Protein AF-A0A2H9LEF5-F1 (afdb_monomer_lite)

Radius of gyration: 27.02 Å; chains: 1; bounding box: 66×29×84 Å

Structure (mmCIF, N/CA/C/O backbone):
data_AF-A0A2H9LEF5-F1
#
_entry.id   AF-A0A2H9LEF5-F1
#
loop_
_atom_site.group_PDB
_atom_site.id
_atom_site.type_symbol
_atom_site.label_atom_id
_atom_site.label_alt_id
_atom_site.label_comp_id
_atom_site.label_asym_id
_atom_site.label_entity_id
_atom_site.label_seq_id
_atom_site.pdbx_PDB_ins_code
_atom_site.Cartn_x
_atom_site.Cartn_y
_atom_site.Cartn_z
_atom_site.occupancy
_atom_site.B_iso_or_equiv
_atom_site.auth_seq_id
_atom_site.auth_comp_id
_atom_site.auth_asym_id
_atom_site.auth_atom_id
_atom_site.pdbx_PDB_model_num
ATOM 1 N N . MET A 1 1 ? -15.039 -15.245 31.697 1.00 64.00 1 MET A N 1
ATOM 2 C CA . MET A 1 1 ? -14.788 -16.019 30.462 1.00 64.00 1 MET A CA 1
ATOM 3 C C . MET A 1 1 ? -15.359 -15.316 29.228 1.00 64.00 1 MET A C 1
ATOM 5 O O . MET A 1 1 ? -14.611 -15.098 28.289 1.00 64.00 1 MET A O 1
ATOM 9 N N . GLU A 1 2 ? -16.609 -14.838 29.254 1.00 61.00 2 GLU A N 1
ATOM 10 C CA . GLU A 1 2 ? -17.241 -14.112 28.127 1.00 61.00 2 GLU A CA 1
ATOM 11 C C . GLU A 1 2 ? -16.427 -12.931 27.574 1.00 61.00 2 GLU A C 1
ATOM 13 O O . GLU A 1 2 ? -16.263 -12.800 26.365 1.00 61.00 2 GLU A O 1
ATOM 18 N N . ARG A 1 3 ? -15.844 -12.093 28.444 1.00 57.41 3 ARG A N 1
ATOM 19 C CA . ARG A 1 3 ? -15.023 -10.955 27.991 1.00 57.41 3 ARG A CA 1
ATOM 20 C C . ARG A 1 3 ? -13.818 -11.399 27.162 1.00 57.41 3 ARG A C 1
ATOM 22 O O . ARG A 1 3 ? -13.518 -10.758 26.167 1.00 57.41 3 ARG A O 1
ATOM 29 N N . PHE A 1 4 ? -13.169 -12.499 27.546 1.00 57.38 4 PHE A N 1
ATOM 30 C CA . PHE A 1 4 ? -11.995 -13.038 26.855 1.00 57.38 4 PHE A CA 1
ATOM 31 C C . PHE A 1 4 ? -12.339 -13.549 25.449 1.00 57.38 4 PHE A C 1
ATOM 33 O O . PHE A 1 4 ? -11.651 -13.208 24.491 1.00 57.38 4 PHE A O 1
ATOM 40 N N . MET A 1 5 ? -13.456 -14.269 25.308 1.00 58.56 5 MET A N 1
ATOM 41 C CA . MET A 1 5 ? -13.939 -14.734 24.001 1.00 58.56 5 MET A CA 1
ATOM 42 C C . MET A 1 5 ? -14.270 -13.568 23.061 1.00 58.56 5 MET A C 1
ATOM 44 O O . MET A 1 5 ? -13.946 -13.627 21.878 1.00 58.56 5 MET A O 1
ATOM 48 N N . ASN A 1 6 ? -14.817 -12.468 23.591 1.00 59.16 6 ASN A N 1
ATOM 49 C CA . ASN A 1 6 ? -15.084 -11.265 22.800 1.00 59.16 6 ASN A CA 1
ATOM 50 C C . ASN A 1 6 ? -13.800 -10.612 22.259 1.00 59.16 6 ASN A C 1
ATOM 52 O O . ASN A 1 6 ? -13.795 -10.142 21.122 1.00 59.16 6 ASN A O 1
ATOM 56 N N . TYR A 1 7 ? -12.706 -10.607 23.031 1.00 58.81 7 TYR A N 1
ATOM 57 C CA . TYR A 1 7 ? -11.410 -10.113 22.546 1.00 58.81 7 TYR A CA 1
ATOM 58 C C . TYR A 1 7 ? -10.834 -11.001 21.439 1.00 58.81 7 TYR A C 1
ATOM 60 O O . TYR A 1 7 ? -10.351 -10.480 20.438 1.00 58.81 7 TYR A O 1
ATOM 68 N N . ILE A 1 8 ? -10.909 -12.327 21.582 1.00 64.19 8 ILE A N 1
ATOM 69 C CA . ILE A 1 8 ? -10.429 -13.251 20.542 1.00 64.19 8 ILE A CA 1
ATOM 70 C C . ILE A 1 8 ? -11.211 -13.046 19.243 1.00 64.19 8 ILE A C 1
ATOM 72 O O . ILE A 1 8 ? -10.610 -12.908 18.179 1.00 64.19 8 ILE A O 1
ATOM 76 N N . PHE A 1 9 ? -12.541 -12.956 19.327 1.00 62.81 9 PHE A N 1
ATOM 77 C CA . PHE A 1 9 ? -13.386 -12.711 18.158 1.00 62.81 9 PHE A CA 1
ATOM 78 C C . PHE A 1 9 ? -13.063 -11.386 17.467 1.00 62.81 9 PHE A C 1
ATOM 80 O O . PHE A 1 9 ? -12.999 -11.342 16.242 1.00 62.81 9 PHE A O 1
ATOM 87 N N . MET A 1 10 ? -12.805 -10.316 18.223 1.00 61.53 10 MET A N 1
ATOM 88 C CA . MET A 1 10 ? -12.364 -9.045 17.642 1.00 61.53 10 MET A CA 1
ATOM 89 C C . MET A 1 10 ? -11.057 -9.170 16.877 1.00 61.53 10 MET A C 1
ATOM 91 O O . MET A 1 10 ? -10.965 -8.674 15.759 1.00 61.53 10 MET A O 1
ATOM 95 N N . VAL A 1 11 ? -10.043 -9.779 17.495 1.00 57.88 11 VAL A N 1
ATOM 96 C CA . VAL A 1 11 ? -8.715 -9.905 16.888 1.00 57.88 11 VAL A CA 1
ATOM 97 C C . VAL A 1 11 ? -8.811 -10.730 15.608 1.00 57.88 11 VAL A C 1
ATOM 99 O O . VAL A 1 11 ? -8.233 -10.342 14.597 1.00 57.88 11 VAL A O 1
ATOM 102 N N . LEU A 1 12 ? -9.613 -11.800 15.615 1.00 63.50 12 LEU A N 1
ATOM 103 C CA . LEU A 1 12 ? -9.900 -12.591 14.421 1.00 63.50 12 LEU A CA 1
ATOM 104 C C . LEU A 1 12 ? -10.590 -11.759 13.338 1.00 63.50 12 LEU A C 1
ATOM 106 O O . LEU A 1 12 ? -10.090 -11.707 12.219 1.00 63.50 12 LEU A O 1
ATOM 110 N N . ILE A 1 13 ? -11.691 -11.072 13.656 1.00 65.69 13 ILE A N 1
ATOM 111 C CA . ILE A 1 13 ? -12.427 -10.245 12.686 1.00 65.69 13 ILE A CA 1
ATOM 112 C C . ILE A 1 13 ? -11.517 -9.173 12.090 1.00 65.69 13 ILE A C 1
ATOM 114 O O . ILE A 1 13 ? -11.526 -8.964 10.880 1.00 65.69 13 ILE A O 1
ATOM 118 N N . ALA A 1 14 ? -10.711 -8.510 12.914 1.00 63.88 14 ALA A N 1
ATOM 119 C CA . ALA A 1 14 ? -9.852 -7.441 12.441 1.00 63.88 14 ALA A CA 1
ATOM 120 C C . ALA A 1 14 ? -8.659 -7.967 11.623 1.00 63.88 14 ALA A C 1
ATOM 122 O O . ALA A 1 14 ? -8.283 -7.354 10.621 1.00 63.88 14 ALA A O 1
ATOM 123 N N . GLY A 1 15 ? -8.117 -9.134 11.980 1.00 61.44 15 GLY A N 1
ATOM 124 C CA . GLY A 1 15 ? -7.127 -9.845 11.171 1.00 61.44 15 GLY A CA 1
ATOM 125 C C . GLY A 1 15 ? -7.687 -10.254 9.805 1.00 61.44 15 GLY A C 1
ATOM 126 O O . GLY A 1 15 ? -7.078 -9.954 8.779 1.00 61.44 15 GLY A O 1
ATOM 127 N N . PHE A 1 16 ? -8.883 -10.851 9.773 1.00 64.75 16 PHE A N 1
ATOM 128 C CA . PHE A 1 16 ? -9.569 -11.211 8.527 1.00 64.75 16 PHE A CA 1
ATOM 129 C C . PHE A 1 16 ? -9.888 -9.987 7.672 1.00 64.75 16 PHE A C 1
ATOM 131 O O . PHE A 1 16 ? -9.628 -9.998 6.472 1.00 64.75 16 PHE A O 1
ATOM 138 N N . PHE A 1 17 ? -10.399 -8.917 8.280 1.00 71.81 17 PHE A N 1
ATOM 139 C CA . PHE A 1 17 ? -10.684 -7.668 7.581 1.00 71.81 17 PHE A CA 1
ATOM 140 C C . PHE A 1 17 ? -9.425 -7.102 6.919 1.00 71.81 17 PHE A C 1
ATOM 142 O O . PHE A 1 17 ? -9.445 -6.765 5.738 1.00 71.81 17 PHE A O 1
ATOM 149 N N . THR A 1 18 ? -8.309 -7.086 7.652 1.00 67.50 18 THR A N 1
ATOM 150 C CA . THR A 1 18 ? -7.012 -6.659 7.120 1.00 67.50 18 THR A CA 1
ATOM 151 C C . THR A 1 18 ? -6.615 -7.503 5.911 1.00 67.50 18 THR A C 1
ATOM 153 O O . THR A 1 18 ? -6.343 -6.958 4.844 1.00 67.50 18 THR A O 1
ATOM 156 N N . ALA A 1 19 ? -6.645 -8.833 6.038 1.00 66.81 19 ALA A N 1
ATOM 157 C CA . ALA A 1 19 ? -6.291 -9.738 4.948 1.00 66.81 19 ALA A CA 1
ATOM 158 C C . ALA A 1 19 ? -7.168 -9.520 3.701 1.00 66.81 19 ALA A C 1
ATOM 160 O O . ALA A 1 19 ? -6.646 -9.468 2.589 1.00 66.81 19 ALA A O 1
ATOM 161 N N . ILE A 1 20 ? -8.478 -9.320 3.882 1.00 67.94 20 ILE A N 1
ATOM 162 C CA . ILE A 1 20 ? -9.428 -9.061 2.791 1.00 67.94 20 ILE A CA 1
ATOM 163 C C . ILE A 1 20 ? -9.127 -7.730 2.096 1.00 67.94 20 ILE A C 1
ATOM 165 O O . ILE A 1 20 ? -9.111 -7.681 0.869 1.00 67.94 20 ILE A O 1
ATOM 169 N N . VAL A 1 21 ? -8.863 -6.658 2.846 1.00 70.69 21 VAL A N 1
ATOM 170 C CA . VAL A 1 21 ? -8.568 -5.334 2.273 1.00 70.69 21 VAL A CA 1
ATOM 171 C C . VAL A 1 21 ? -7.259 -5.351 1.482 1.00 70.69 21 VAL A C 1
ATOM 173 O O . VAL A 1 21 ? -7.207 -4.821 0.373 1.00 70.69 21 VAL A O 1
ATOM 176 N N . PHE A 1 22 ? -6.219 -6.009 2.000 1.00 70.31 22 PHE A N 1
ATOM 177 C CA . PHE A 1 22 ? -4.960 -6.180 1.270 1.00 70.31 22 PHE A CA 1
ATOM 178 C C . PHE A 1 22 ? -5.131 -7.045 0.019 1.00 70.31 22 PHE A C 1
ATOM 180 O O . PHE A 1 22 ? -4.610 -6.694 -1.040 1.00 70.31 22 PHE A O 1
ATOM 187 N N . TYR A 1 23 ? -5.889 -8.141 0.113 1.00 67.81 23 TYR A N 1
ATOM 188 C CA . TYR A 1 23 ? -6.199 -8.987 -1.037 1.00 67.81 23 TYR A CA 1
ATOM 189 C C . TYR A 1 23 ? -6.971 -8.209 -2.110 1.00 67.81 23 TYR A C 1
ATOM 191 O O . TYR A 1 23 ? -6.591 -8.230 -3.278 1.00 67.81 23 TYR A O 1
ATOM 199 N N . ALA A 1 24 ? -7.988 -7.439 -1.717 1.00 65.38 24 ALA A N 1
ATOM 200 C CA . ALA A 1 24 ? -8.737 -6.576 -2.622 1.00 65.38 24 ALA A CA 1
ATOM 201 C C . ALA A 1 24 ? -7.825 -5.541 -3.298 1.00 65.38 24 ALA A C 1
ATOM 203 O O . ALA A 1 24 ? -7.859 -5.401 -4.517 1.00 65.38 24 ALA A O 1
ATOM 204 N N . ALA A 1 25 ? -6.952 -4.865 -2.545 1.00 69.50 25 ALA A N 1
ATOM 205 C CA . ALA A 1 25 ? -5.995 -3.917 -3.112 1.00 69.50 25 ALA A CA 1
ATOM 206 C C . ALA A 1 25 ? -5.020 -4.578 -4.104 1.00 69.50 25 ALA A C 1
ATOM 208 O O . ALA A 1 25 ? -4.610 -3.947 -5.074 1.00 69.50 25 ALA A O 1
ATOM 209 N N . HIS A 1 26 ? -4.653 -5.844 -3.898 1.00 71.00 26 HIS A N 1
ATOM 210 C CA . HIS A 1 26 ? -3.837 -6.583 -4.858 1.00 71.00 26 HIS A CA 1
ATOM 211 C C . HIS A 1 26 ? -4.615 -6.932 -6.136 1.00 71.00 26 HIS A C 1
ATOM 213 O O . HIS A 1 26 ? -4.092 -6.743 -7.229 1.00 71.00 26 HIS A O 1
ATOM 219 N N . VAL A 1 27 ? -5.870 -7.375 -6.009 1.00 71.94 27 VAL A N 1
ATOM 220 C CA . VAL A 1 27 ? -6.735 -7.735 -7.147 1.00 71.94 27 VAL A CA 1
ATOM 221 C C . VAL A 1 27 ? -7.112 -6.517 -7.993 1.00 71.94 27 VAL A C 1
ATOM 223 O O . VAL A 1 27 ? -7.082 -6.594 -9.217 1.00 71.94 27 VAL A O 1
ATOM 226 N N . PHE A 1 28 ? -7.448 -5.386 -7.367 1.00 71.25 28 PHE A N 1
ATOM 227 C CA . PHE A 1 28 ? -7.834 -4.167 -8.090 1.00 71.25 28 PHE A CA 1
ATOM 228 C C . PHE A 1 28 ? -6.649 -3.421 -8.707 1.00 71.25 28 PHE A C 1
ATOM 230 O O . PHE A 1 28 ? -6.837 -2.634 -9.632 1.00 71.25 28 PHE A O 1
ATOM 237 N N . PHE A 1 29 ? -5.438 -3.661 -8.208 1.00 73.50 29 PHE A N 1
ATOM 238 C CA . PHE A 1 29 ? -4.224 -3.020 -8.695 1.00 73.50 29 PHE A CA 1
ATOM 239 C C . PHE A 1 29 ? -3.123 -4.075 -8.884 1.00 73.50 29 PHE A C 1
ATOM 241 O O . PHE A 1 29 ? -2.172 -4.123 -8.090 1.00 73.50 29 PHE A O 1
ATOM 248 N N . PRO A 1 30 ? -3.240 -4.952 -9.895 1.00 74.00 30 PRO A N 1
ATOM 249 C CA . PRO A 1 30 ? -2.188 -5.912 -10.193 1.00 74.00 30 PRO A CA 1
ATOM 250 C C . PRO A 1 30 ? -0.891 -5.164 -10.524 1.00 74.00 30 PRO A C 1
ATOM 252 O O . PRO A 1 30 ? -0.914 -4.105 -11.148 1.00 74.00 30 PRO A O 1
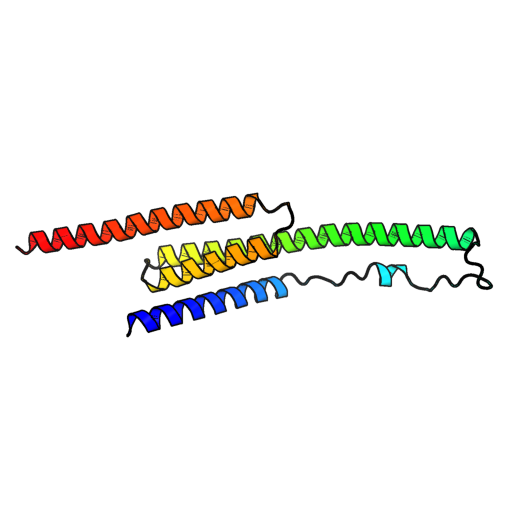ATOM 255 N N . VAL A 1 31 ? 0.239 -5.691 -10.051 1.00 73.50 31 VAL A N 1
ATOM 256 C CA . VAL A 1 31 ? 1.552 -5.205 -10.488 1.00 73.50 31 VAL A CA 1
ATOM 257 C C . VAL A 1 31 ? 1.885 -5.994 -11.743 1.00 73.50 31 VAL A C 1
ATOM 259 O O . VAL A 1 31 ? 2.070 -7.207 -11.661 1.00 73.50 31 VAL A O 1
ATOM 262 N N . ASP A 1 32 ? 1.902 -5.328 -12.893 1.00 76.75 32 ASP A N 1
ATOM 263 C CA . ASP A 1 32 ? 2.349 -5.961 -14.133 1.00 76.75 32 ASP A CA 1
ATOM 264 C C . ASP A 1 32 ? 3.816 -6.371 -13.987 1.00 76.75 32 ASP A C 1
ATOM 266 O O . ASP A 1 32 ? 4.603 -5.646 -13.393 1.00 76.75 32 ASP A O 1
ATOM 270 N N . ASN A 1 33 ? 4.217 -7.526 -14.515 1.00 80.12 33 ASN A N 1
ATOM 271 C CA . ASN A 1 33 ? 5.630 -7.897 -14.489 1.00 80.12 33 ASN A CA 1
ATOM 272 C C . ASN A 1 33 ? 6.437 -6.937 -15.372 1.00 80.12 33 ASN A C 1
ATOM 274 O O . ASN A 1 33 ? 6.030 -6.633 -16.495 1.00 80.12 33 ASN A O 1
ATOM 278 N N . ASN A 1 34 ? 7.609 -6.503 -14.894 1.00 82.31 34 ASN A N 1
ATOM 279 C CA . ASN A 1 34 ? 8.524 -5.708 -15.705 1.00 82.31 34 ASN A CA 1
ATOM 280 C C . ASN A 1 34 ? 9.072 -6.559 -16.864 1.00 82.31 34 ASN A C 1
ATOM 282 O O . ASN A 1 34 ? 10.047 -7.291 -16.709 1.00 82.31 34 ASN A O 1
ATOM 286 N N . ASN A 1 35 ? 8.440 -6.444 -18.028 1.00 86.50 35 ASN A N 1
ATOM 287 C CA . ASN A 1 35 ? 8.827 -7.119 -19.264 1.00 86.50 35 ASN A CA 1
ATOM 288 C C . ASN A 1 35 ? 9.649 -6.214 -20.197 1.00 86.50 35 ASN A C 1
ATOM 290 O O . ASN A 1 35 ? 9.782 -6.510 -21.386 1.00 86.50 35 ASN A O 1
ATOM 294 N N . CYS A 1 36 ? 10.212 -5.110 -19.687 1.00 87.19 36 CYS A N 1
ATOM 295 C CA . CYS A 1 36 ? 11.016 -4.193 -20.492 1.00 87.19 36 CYS A CA 1
ATOM 296 C C . CYS A 1 36 ? 12.200 -4.906 -21.150 1.00 87.19 36 CYS A C 1
ATOM 298 O O . CYS A 1 36 ? 12.501 -4.638 -22.311 1.00 87.19 36 CYS A O 1
ATOM 300 N N . TRP A 1 37 ? 12.840 -5.850 -20.454 1.00 80.62 37 TRP A N 1
ATOM 301 C CA . TRP A 1 37 ? 13.920 -6.637 -21.045 1.00 80.62 37 TRP A CA 1
ATOM 302 C C . TRP A 1 37 ? 13.420 -7.524 -22.188 1.00 80.62 37 TRP A C 1
ATOM 304 O O . TRP A 1 37 ? 13.943 -7.438 -23.294 1.00 80.62 37 TRP A O 1
ATOM 314 N N . ASP A 1 38 ? 12.363 -8.308 -21.981 1.00 84.19 38 ASP A N 1
ATOM 315 C CA . ASP A 1 38 ? 11.822 -9.223 -23.000 1.00 84.19 38 ASP A CA 1
ATOM 316 C C . ASP A 1 38 ? 11.323 -8.478 -24.248 1.00 84.19 38 ASP A C 1
ATOM 318 O O . ASP A 1 38 ? 11.499 -8.937 -25.378 1.00 84.19 38 ASP A O 1
ATOM 322 N N . LYS A 1 39 ? 10.773 -7.274 -24.052 1.00 84.00 39 LYS A N 1
ATOM 323 C CA . LYS A 1 39 ? 10.264 -6.410 -25.122 1.00 84.00 39 LYS A CA 1
ATOM 324 C C . LYS A 1 39 ? 11.357 -5.870 -26.049 1.00 84.00 39 LYS A C 1
ATOM 326 O O . LYS A 1 39 ? 11.085 -5.663 -27.229 1.00 84.00 39 LYS A O 1
ATOM 331 N N . TYR A 1 40 ? 12.560 -5.609 -25.532 1.00 82.19 40 TYR A N 1
ATOM 332 C CA . TYR A 1 40 ? 13.658 -5.010 -26.308 1.00 82.19 40 TYR A CA 1
ATOM 333 C C . TYR A 1 40 ? 14.842 -5.955 -26.561 1.00 82.19 40 TYR A C 1
ATOM 335 O O . TYR A 1 40 ? 15.727 -5.606 -27.339 1.00 82.19 40 TYR A O 1
ATOM 343 N N . SER A 1 41 ? 14.867 -7.142 -25.947 1.00 70.50 41 SER A N 1
ATOM 344 C CA . SER A 1 41 ? 15.954 -8.126 -26.082 1.00 70.50 41 SER A CA 1
ATOM 345 C C . SER A 1 41 ? 15.842 -9.034 -27.311 1.00 70.50 41 SER A C 1
ATOM 347 O O . SER A 1 41 ? 16.788 -9.766 -27.607 1.00 70.50 41 SER A O 1
ATOM 349 N N . THR A 1 42 ? 14.737 -8.985 -28.064 1.00 69.25 42 THR A N 1
ATOM 350 C CA . THR A 1 42 ? 14.539 -9.835 -29.248 1.00 69.25 42 THR A CA 1
ATOM 351 C C . THR A 1 42 ? 14.495 -9.056 -30.571 1.00 69.25 42 THR A C 1
ATOM 353 O O . THR A 1 42 ? 13.912 -7.972 -30.634 1.00 69.25 42 THR A O 1
ATOM 356 N N . PRO A 1 43 ? 15.077 -9.612 -31.658 1.00 61.66 43 PRO A N 1
ATOM 357 C CA . PRO A 1 43 ? 15.862 -10.849 -31.714 1.00 61.66 43 PRO A CA 1
ATOM 358 C C . PRO A 1 43 ? 17.325 -10.616 -31.301 1.00 61.66 43 PRO A C 1
ATOM 360 O O . PRO A 1 43 ? 17.898 -9.563 -31.589 1.00 61.66 43 PRO A O 1
ATOM 363 N N . SER A 1 44 ? 17.906 -11.623 -30.638 1.00 61.72 44 SER A N 1
ATOM 364 C CA . SER A 1 44 ? 19.288 -11.661 -30.151 1.00 61.72 44 SER A CA 1
ATOM 365 C C . SER A 1 44 ? 20.245 -11.017 -31.147 1.00 61.72 44 SER A C 1
ATOM 367 O O . SER A 1 44 ? 20.421 -11.516 -32.262 1.00 61.72 44 SER A O 1
ATOM 369 N N . ILE A 1 45 ? 20.881 -9.916 -30.757 1.00 63.75 45 ILE A N 1
ATOM 370 C CA . ILE A 1 45 ? 22.044 -9.438 -31.492 1.00 63.75 45 ILE A CA 1
ATOM 371 C C . ILE A 1 45 ? 23.129 -10.481 -31.226 1.00 63.75 45 ILE A C 1
ATOM 373 O O . ILE A 1 45 ? 23.776 -10.455 -30.186 1.00 63.75 45 ILE A O 1
ATOM 377 N N . THR A 1 46 ? 23.270 -11.465 -32.106 1.00 70.88 46 THR A N 1
ATOM 378 C CA . THR A 1 46 ? 24.434 -12.347 -32.096 1.00 70.88 46 THR A CA 1
ATOM 379 C C . THR A 1 46 ? 25.571 -11.593 -32.774 1.00 70.88 46 THR A C 1
ATOM 381 O O . THR A 1 46 ? 25.380 -11.137 -33.908 1.00 70.88 46 THR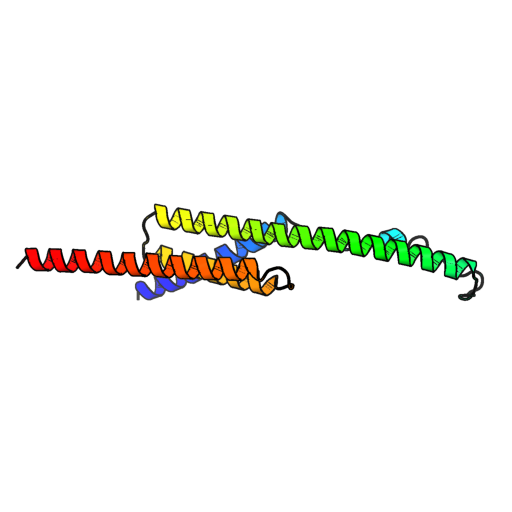 A O 1
ATOM 384 N N . PRO A 1 47 ? 26.723 -11.406 -32.109 1.00 71.69 47 PRO A N 1
ATOM 385 C CA . PRO A 1 47 ? 27.883 -10.809 -32.754 1.00 71.69 47 PRO A CA 1
ATOM 386 C C . PRO A 1 47 ? 28.251 -11.636 -33.986 1.00 71.69 47 PRO A C 1
ATOM 388 O O . PRO A 1 47 ? 28.236 -12.870 -33.952 1.00 71.69 47 PRO A O 1
ATOM 391 N N . LYS A 1 48 ? 28.560 -10.956 -35.090 1.00 72.25 48 LYS A N 1
ATOM 392 C CA . LYS A 1 48 ? 29.083 -11.621 -36.280 1.00 72.25 48 LYS A CA 1
ATOM 393 C C . LYS A 1 48 ? 30.455 -12.190 -35.906 1.00 72.25 48 LYS A C 1
ATOM 395 O O . LYS A 1 48 ? 31.280 -11.477 -35.343 1.00 72.25 48 LYS A O 1
ATOM 400 N N . ASP A 1 49 ? 30.656 -13.484 -36.126 1.00 77.94 49 ASP A N 1
ATOM 401 C CA . ASP A 1 49 ? 31.927 -14.173 -35.862 1.00 77.94 49 ASP A CA 1
ATOM 402 C C . ASP A 1 49 ? 32.414 -14.119 -34.395 1.00 77.94 49 ASP A C 1
ATOM 404 O O . ASP A 1 49 ? 33.612 -14.183 -34.133 1.00 77.94 49 ASP A O 1
ATOM 408 N N . ASN A 1 50 ? 31.497 -14.003 -33.422 1.00 77.88 50 ASN A N 1
ATOM 409 C CA . ASN A 1 50 ? 31.814 -13.833 -31.992 1.00 77.88 50 ASN A CA 1
ATOM 410 C C . ASN A 1 50 ? 32.644 -12.577 -31.666 1.00 77.88 50 ASN A C 1
ATOM 412 O O . ASN A 1 50 ? 33.229 -12.488 -30.586 1.00 77.88 50 ASN A O 1
ATOM 416 N N . ASN A 1 51 ? 32.686 -11.594 -32.568 1.00 80.19 51 ASN A N 1
ATOM 417 C CA . ASN A 1 51 ? 33.386 -10.342 -32.327 1.00 80.19 51 ASN A CA 1
ATOM 418 C C . ASN A 1 51 ? 32.485 -9.350 -31.572 1.00 80.19 51 ASN A C 1
ATOM 420 O O . ASN A 1 51 ? 31.651 -8.663 -32.162 1.00 80.19 51 ASN A O 1
ATOM 424 N N . TYR A 1 52 ? 32.648 -9.295 -30.251 1.00 80.19 52 TYR A N 1
ATOM 425 C CA . TYR A 1 52 ? 31.899 -8.394 -29.368 1.00 80.19 52 TYR A CA 1
ATOM 426 C C . TYR A 1 52 ? 32.347 -6.928 -29.464 1.00 80.19 52 TYR A C 1
ATOM 428 O O . TYR A 1 52 ? 31.608 -6.045 -29.028 1.00 80.19 52 TYR A O 1
ATOM 436 N N . ASP A 1 53 ? 33.508 -6.672 -30.072 1.00 85.69 53 ASP A N 1
ATOM 437 C CA . ASP A 1 53 ? 34.084 -5.333 -30.217 1.00 85.69 53 ASP A CA 1
ATOM 438 C C . ASP A 1 53 ? 33.688 -4.652 -31.539 1.00 85.69 53 ASP A C 1
ATOM 440 O O . ASP A 1 53 ? 34.128 -3.535 -31.814 1.00 85.69 53 ASP A O 1
ATOM 444 N N . ASP A 1 54 ? 32.849 -5.289 -32.371 1.00 86.06 54 ASP A N 1
ATOM 445 C CA . ASP A 1 54 ? 32.314 -4.664 -33.586 1.00 86.06 54 ASP A CA 1
ATOM 446 C C . ASP A 1 54 ? 31.573 -3.356 -33.214 1.00 86.06 54 ASP A C 1
ATOM 448 O O . ASP A 1 54 ? 30.582 -3.394 -32.472 1.00 86.06 54 ASP A O 1
ATOM 452 N N . PRO A 1 55 ? 31.996 -2.184 -33.729 1.00 88.38 55 PRO A N 1
ATOM 453 C CA . PRO A 1 55 ? 31.345 -0.909 -33.440 1.00 88.38 55 PRO A CA 1
ATOM 454 C C . PRO A 1 55 ? 29.839 -0.911 -33.728 1.00 88.38 55 PRO A C 1
ATOM 456 O O . PRO A 1 55 ? 29.073 -0.258 -33.016 1.00 88.38 55 PRO A O 1
ATOM 459 N N . ALA A 1 56 ? 29.389 -1.663 -34.739 1.00 85.19 56 ALA A N 1
ATOM 460 C CA . ALA A 1 56 ? 27.972 -1.793 -35.067 1.00 85.19 56 ALA A CA 1
ATOM 461 C C . ALA A 1 56 ? 27.206 -2.598 -34.002 1.00 85.19 56 ALA A C 1
ATOM 463 O O . ALA A 1 56 ? 26.062 -2.269 -33.675 1.00 85.19 56 ALA A O 1
ATOM 464 N N . TYR A 1 57 ? 27.844 -3.619 -33.427 1.00 84.50 57 TYR A N 1
ATOM 465 C CA . TYR A 1 57 ? 27.299 -4.409 -32.325 1.00 84.50 57 TYR A CA 1
ATOM 466 C C . TYR A 1 57 ? 27.168 -3.569 -31.050 1.00 84.50 57 TYR A C 1
ATOM 468 O O . TYR A 1 57 ? 26.087 -3.508 -30.458 1.00 84.50 57 TYR A O 1
ATOM 476 N N . VAL A 1 58 ? 28.234 -2.857 -30.670 1.00 87.06 58 VAL A N 1
ATOM 477 C CA . VAL A 1 58 ? 28.2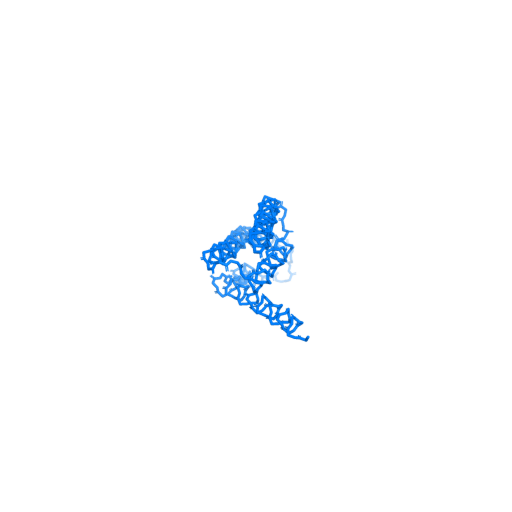61 -1.985 -29.484 1.00 87.06 58 VAL A CA 1
ATOM 478 C C . VAL A 1 58 ? 27.239 -0.851 -29.605 1.00 87.06 58 VAL A C 1
ATOM 480 O O . VAL A 1 58 ? 26.495 -0.582 -28.661 1.00 87.06 58 VAL A O 1
ATOM 483 N N . ALA A 1 59 ? 27.133 -0.213 -30.776 1.00 88.88 59 ALA A N 1
ATOM 484 C CA . ALA A 1 59 ? 26.140 0.833 -31.019 1.00 88.88 59 ALA A CA 1
ATOM 485 C C . ALA A 1 59 ? 24.704 0.318 -30.831 1.00 88.88 59 ALA A C 1
ATOM 487 O O . ALA A 1 59 ? 23.888 0.973 -30.177 1.00 88.88 59 ALA A O 1
ATOM 488 N N . LYS A 1 60 ? 24.407 -0.882 -31.340 1.00 86.25 60 LYS A N 1
ATOM 489 C CA . LYS A 1 60 ? 23.083 -1.500 -31.221 1.00 86.25 60 LYS A CA 1
ATOM 490 C C . LYS A 1 60 ? 22.776 -1.945 -29.786 1.00 86.25 60 LYS A C 1
ATOM 492 O O . LYS A 1 60 ? 21.648 -1.768 -29.330 1.00 86.25 60 LYS A O 1
ATOM 497 N N . GLN A 1 61 ? 23.764 -2.451 -29.043 1.00 86.88 61 GLN A N 1
ATOM 498 C CA . GLN A 1 61 ? 23.617 -2.729 -27.609 1.00 86.88 61 GLN A CA 1
ATOM 499 C C . GLN A 1 61 ? 23.311 -1.466 -26.801 1.00 86.88 61 GLN A C 1
ATOM 501 O O . GLN A 1 61 ? 22.379 -1.466 -25.999 1.00 86.88 61 GLN A O 1
ATOM 506 N N . ASN A 1 62 ? 24.039 -0.375 -27.044 1.00 90.31 62 ASN A N 1
ATOM 507 C CA . ASN A 1 62 ? 23.802 0.899 -26.365 1.00 90.31 62 ASN A CA 1
ATOM 508 C C . ASN A 1 62 ? 22.397 1.446 -26.657 1.00 90.31 62 ASN A C 1
ATOM 510 O O . ASN A 1 62 ? 21.740 1.988 -25.765 1.00 90.31 62 ASN A O 1
ATOM 514 N N . GLU A 1 63 ? 21.903 1.277 -27.886 1.00 89.75 63 GLU A N 1
ATOM 515 C CA . GLU A 1 63 ? 20.535 1.648 -28.249 1.00 89.75 63 GLU A CA 1
ATOM 516 C C . GLU A 1 63 ? 19.494 0.818 -27.478 1.00 89.75 63 GLU A C 1
ATOM 518 O O . GLU A 1 63 ? 18.538 1.381 -26.935 1.00 89.75 63 GLU A O 1
ATOM 523 N N . ILE A 1 64 ? 19.687 -0.504 -27.378 1.00 88.50 64 ILE A N 1
ATOM 524 C CA . ILE A 1 64 ? 18.814 -1.383 -26.584 1.00 88.50 64 ILE A CA 1
ATOM 525 C C . ILE A 1 64 ? 18.858 -0.988 -25.111 1.00 88.50 64 ILE A C 1
ATOM 527 O O . ILE A 1 64 ? 17.802 -0.800 -24.512 1.00 88.50 64 ILE A O 1
ATOM 531 N N . GLN A 1 65 ? 20.046 -0.793 -24.537 1.00 89.88 65 GLN A N 1
ATOM 532 C CA . GLN A 1 65 ? 20.192 -0.410 -23.135 1.00 89.88 65 GLN A CA 1
ATOM 533 C C . GLN A 1 65 ? 19.463 0.901 -22.841 1.00 89.88 65 GLN A C 1
ATOM 535 O O . GLN A 1 65 ? 18.769 1.014 -21.832 1.00 89.88 65 GLN A O 1
ATOM 540 N N . LYS A 1 66 ? 19.551 1.884 -23.745 1.00 92.12 66 LYS A N 1
ATOM 541 C CA . LYS A 1 66 ? 18.818 3.145 -23.611 1.00 92.12 66 LYS A CA 1
ATOM 542 C C . LYS A 1 66 ? 17.304 2.919 -23.621 1.00 92.12 66 LYS A C 1
ATOM 544 O O . LYS A 1 66 ? 16.618 3.448 -22.752 1.00 92.12 66 LYS A O 1
ATOM 549 N N . LYS A 1 67 ? 16.784 2.101 -24.544 1.00 90.62 67 LYS A N 1
ATOM 550 C CA . LYS A 1 67 ? 15.348 1.761 -24.613 1.00 90.62 67 LYS A CA 1
ATOM 551 C C . LYS A 1 67 ? 14.866 1.006 -23.373 1.00 90.62 67 LYS A C 1
ATOM 553 O O . LYS A 1 67 ? 13.797 1.321 -22.853 1.00 90.62 67 LYS A O 1
ATOM 558 N N . VAL A 1 68 ? 15.659 0.056 -22.880 1.00 90.19 68 VAL A N 1
ATOM 559 C CA . VAL A 1 68 ? 15.384 -0.690 -21.645 1.00 90.19 68 VAL A CA 1
ATOM 560 C C . VAL A 1 68 ? 15.355 0.254 -20.448 1.00 90.19 68 VAL A C 1
ATOM 562 O O . VAL A 1 68 ? 14.399 0.211 -19.682 1.00 90.19 68 VAL A O 1
ATOM 565 N N . ASN A 1 69 ? 16.336 1.149 -20.314 1.00 91.75 69 ASN A N 1
ATOM 566 C CA . ASN A 1 69 ? 16.386 2.118 -19.219 1.00 91.75 69 ASN A CA 1
ATOM 567 C C . ASN A 1 69 ? 15.164 3.046 -19.232 1.00 91.75 69 ASN A C 1
ATOM 569 O O . ASN A 1 69 ? 14.507 3.194 -18.208 1.00 91.75 69 ASN A O 1
ATOM 573 N N . THR A 1 70 ? 14.808 3.608 -20.391 1.00 93.75 70 THR A N 1
ATOM 574 C CA . THR A 1 70 ? 13.614 4.460 -20.524 1.00 93.75 70 THR A CA 1
ATOM 575 C C . THR A 1 70 ? 12.324 3.693 -20.225 1.00 93.75 70 THR A C 1
ATOM 577 O O . THR A 1 70 ? 11.406 4.233 -19.613 1.00 93.75 70 THR A O 1
ATOM 580 N N . CYS A 1 71 ? 12.242 2.423 -20.623 1.00 91.75 71 CYS A N 1
ATOM 581 C CA . CYS A 1 71 ? 11.100 1.575 -20.294 1.00 91.75 71 CYS A CA 1
ATOM 582 C C . CYS A 1 71 ? 11.010 1.284 -18.796 1.00 91.75 71 CYS A C 1
ATOM 584 O O . CYS A 1 71 ? 9.933 1.427 -18.224 1.00 91.75 71 CYS A O 1
ATOM 586 N N . ASN A 1 72 ? 12.130 0.929 -18.160 1.00 90.25 72 ASN A N 1
ATOM 587 C CA . ASN A 1 72 ? 12.198 0.692 -16.721 1.00 90.25 72 ASN A CA 1
ATOM 588 C C . ASN A 1 72 ? 11.791 1.942 -15.940 1.00 90.25 72 ASN A C 1
ATOM 590 O O . ASN A 1 72 ? 11.027 1.839 -14.991 1.00 90.25 72 ASN A O 1
ATOM 594 N N . GLU A 1 73 ? 12.231 3.123 -16.373 1.00 92.69 73 GLU A N 1
ATOM 595 C CA . GLU A 1 73 ? 11.853 4.388 -15.745 1.00 92.69 73 GLU A CA 1
ATOM 596 C C . GLU A 1 73 ? 10.342 4.653 -15.859 1.00 92.69 73 GLU A C 1
ATOM 598 O O . GLU A 1 73 ? 9.686 4.978 -14.868 1.00 92.69 73 GLU A O 1
ATOM 603 N N . ALA A 1 74 ? 9.751 4.437 -17.038 1.00 90.19 74 ALA A N 1
ATOM 604 C CA . ALA A 1 74 ? 8.305 4.561 -17.232 1.00 90.19 74 ALA A CA 1
ATOM 605 C C . ALA A 1 74 ? 7.509 3.527 -16.411 1.00 90.19 74 ALA A C 1
ATOM 607 O O . ALA A 1 74 ? 6.458 3.849 -15.842 1.00 90.19 74 ALA A O 1
ATOM 608 N N . TYR A 1 75 ? 8.015 2.296 -16.323 1.00 89.38 75 TYR A N 1
ATOM 609 C CA . TYR A 1 75 ? 7.450 1.240 -15.492 1.00 89.38 75 TYR A CA 1
ATOM 610 C C . TYR A 1 75 ? 7.518 1.611 -14.006 1.00 89.38 75 TYR A C 1
ATOM 612 O O . TYR A 1 75 ? 6.506 1.524 -13.316 1.00 89.38 75 TYR A O 1
ATOM 620 N N . ASP A 1 76 ? 8.655 2.112 -13.523 1.00 88.12 76 ASP A N 1
ATOM 621 C CA . ASP A 1 76 ? 8.834 2.525 -12.131 1.00 88.12 76 ASP A CA 1
ATOM 622 C C . ASP A 1 76 ? 7.910 3.686 -11.755 1.00 88.12 76 ASP A C 1
ATOM 624 O O . ASP A 1 76 ? 7.305 3.668 -10.681 1.00 88.12 76 ASP A O 1
ATOM 628 N N . ILE A 1 77 ? 7.735 4.674 -12.639 1.00 88.44 77 ILE A N 1
ATOM 629 C CA . ILE A 1 77 ? 6.775 5.772 -12.437 1.00 88.44 77 ILE A CA 1
ATOM 630 C C . ILE A 1 77 ? 5.350 5.219 -12.318 1.00 88.44 77 ILE A C 1
ATOM 632 O O . ILE A 1 77 ? 4.610 5.579 -11.397 1.00 88.44 77 ILE A O 1
ATOM 636 N N . THR A 1 78 ? 4.971 4.317 -13.224 1.00 85.38 78 THR A N 1
ATOM 637 C CA . THR A 1 78 ? 3.631 3.716 -13.244 1.00 85.38 78 THR A CA 1
ATOM 638 C C . THR A 1 78 ? 3.392 2.881 -11.991 1.00 85.38 78 THR A C 1
ATOM 640 O O . THR A 1 78 ?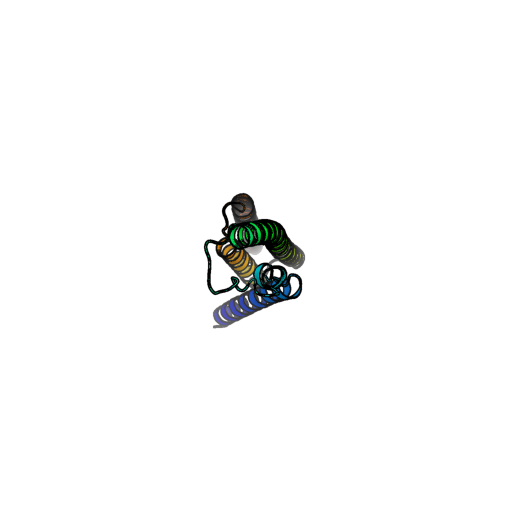 2.398 3.089 -11.293 1.00 85.38 78 THR A O 1
ATOM 643 N N . ARG A 1 79 ? 4.339 2.009 -11.641 1.00 84.94 79 ARG A N 1
ATOM 644 C CA . ARG A 1 79 ? 4.302 1.167 -10.446 1.00 84.94 79 ARG A CA 1
ATOM 645 C C . ARG A 1 79 ? 4.174 2.007 -9.176 1.00 84.94 79 ARG A C 1
ATOM 647 O O . ARG A 1 79 ? 3.276 1.755 -8.375 1.00 84.94 79 ARG A O 1
ATOM 654 N N . LYS A 1 80 ? 5.000 3.046 -9.013 1.00 83.25 80 LYS A N 1
ATOM 655 C CA . LYS A 1 80 ? 4.915 3.967 -7.864 1.00 83.25 80 LYS A CA 1
ATOM 656 C C . LYS A 1 80 ? 3.553 4.652 -7.783 1.00 83.25 80 LYS A C 1
ATOM 658 O O . LYS A 1 80 ? 2.996 4.794 -6.694 1.00 83.25 80 LYS A O 1
ATOM 663 N N . SER A 1 81 ? 2.985 5.055 -8.921 1.00 81.50 81 SER A N 1
ATOM 664 C CA . SER A 1 81 ? 1.644 5.644 -8.944 1.00 81.50 81 SER A CA 1
ATOM 665 C C . SER A 1 81 ? 0.576 4.643 -8.486 1.00 81.50 81 SER A C 1
ATOM 667 O O . SER A 1 81 ? -0.252 4.982 -7.642 1.00 81.50 81 SER A O 1
ATOM 669 N N . GLN A 1 82 ? 0.637 3.391 -8.952 1.00 80.62 82 GLN A N 1
ATOM 670 C CA . GLN A 1 82 ? -0.294 2.330 -8.567 1.00 80.62 82 GLN A CA 1
ATOM 671 C C . GLN A 1 82 ? -0.191 1.997 -7.077 1.00 80.62 82 GLN A C 1
ATOM 673 O O . GLN A 1 82 ? -1.214 1.907 -6.402 1.00 80.62 82 GLN A O 1
ATOM 678 N N . GLU A 1 83 ? 1.020 1.869 -6.532 1.00 77.75 83 GLU A N 1
ATOM 679 C CA . GLU A 1 83 ? 1.242 1.663 -5.095 1.00 77.75 83 GLU A CA 1
ATOM 680 C C . GLU A 1 83 ? 0.632 2.806 -4.263 1.00 77.75 83 GLU A C 1
ATOM 682 O O . GLU A 1 83 ? -0.046 2.559 -3.262 1.00 77.75 83 GLU A O 1
ATOM 687 N N . ARG A 1 84 ? 0.757 4.057 -4.724 1.00 76.06 84 ARG A N 1
ATOM 688 C CA . ARG A 1 84 ? 0.109 5.210 -4.083 1.00 76.06 84 ARG A CA 1
ATOM 689 C C . ARG A 1 84 ? -1.420 5.113 -4.120 1.00 76.06 84 ARG A C 1
ATOM 691 O O . ARG A 1 84 ? -2.064 5.393 -3.109 1.00 76.06 84 ARG A O 1
ATOM 698 N N . TYR A 1 85 ? -2.012 4.702 -5.241 1.00 77.69 85 TYR A N 1
ATOM 699 C CA . TYR A 1 85 ? -3.463 4.501 -5.335 1.00 77.69 85 TYR A CA 1
ATOM 700 C C . TYR A 1 85 ? -3.959 3.372 -4.425 1.00 77.69 85 TYR A C 1
ATOM 702 O O . TYR A 1 85 ? -4.994 3.545 -3.779 1.00 77.69 85 TYR A O 1
ATOM 710 N N . LYS A 1 86 ? -3.205 2.270 -4.290 1.00 75.94 86 LYS A N 1
ATOM 711 C CA . LYS A 1 86 ? -3.513 1.201 -3.321 1.00 75.94 86 LYS A CA 1
ATOM 712 C C . LYS A 1 86 ? -3.603 1.756 -1.903 1.00 75.94 86 LYS A C 1
ATOM 714 O O . LYS A 1 86 ? -4.581 1.491 -1.210 1.00 75.94 86 LYS A O 1
ATOM 719 N N . LEU A 1 87 ? -2.623 2.560 -1.487 1.00 71.25 87 LEU A N 1
ATOM 720 C CA . LEU A 1 87 ? -2.616 3.179 -0.157 1.00 71.25 87 LEU A CA 1
ATOM 721 C C . LEU A 1 87 ? -3.818 4.100 0.061 1.00 71.25 87 LEU A C 1
ATOM 723 O O . LEU A 1 87 ? -4.455 4.033 1.111 1.00 71.25 87 LEU A O 1
ATOM 727 N N . ILE A 1 88 ? -4.154 4.929 -0.931 1.00 75.44 88 ILE A N 1
ATOM 728 C CA . ILE A 1 88 ? -5.322 5.816 -0.859 1.00 75.44 88 ILE A CA 1
ATOM 729 C C . ILE A 1 88 ? -6.609 4.998 -0.716 1.00 75.44 88 ILE A C 1
ATOM 731 O O . ILE A 1 88 ? -7.446 5.332 0.120 1.00 75.44 88 ILE A O 1
ATOM 735 N N . LEU A 1 89 ? -6.759 3.913 -1.481 1.00 76.50 89 LEU A N 1
ATOM 736 C CA . LEU A 1 89 ? -7.939 3.054 -1.417 1.00 76.50 89 LEU A CA 1
ATOM 737 C C . LEU A 1 89 ? -8.060 2.349 -0.058 1.00 76.50 89 LEU A C 1
ATOM 739 O O . LEU A 1 89 ? -9.129 2.385 0.549 1.00 76.50 89 LEU A O 1
ATOM 743 N N . ILE A 1 90 ? -6.968 1.779 0.459 1.00 75.62 90 ILE A N 1
ATOM 744 C CA . ILE A 1 90 ? -6.935 1.160 1.796 1.00 75.62 90 ILE A CA 1
ATOM 745 C C . ILE A 1 90 ? -7.299 2.195 2.870 1.00 75.62 90 ILE A C 1
ATOM 747 O O . ILE A 1 90 ? -8.154 1.939 3.717 1.00 75.62 90 ILE A O 1
ATOM 751 N N . GLY A 1 91 ? -6.699 3.388 2.810 1.00 72.19 91 GLY A N 1
ATOM 752 C CA . GLY A 1 91 ? -6.993 4.482 3.733 1.00 72.19 91 GLY A CA 1
ATOM 753 C C . GLY A 1 91 ? -8.458 4.922 3.678 1.00 72.19 91 GLY A C 1
ATOM 754 O O . GLY A 1 91 ? -9.094 5.063 4.720 1.00 72.19 91 GLY A O 1
ATOM 755 N N . ALA A 1 92 ? -9.023 5.075 2.479 1.00 76.25 92 ALA A N 1
ATOM 756 C CA . ALA A 1 92 ? -10.424 5.446 2.289 1.00 76.25 92 ALA A CA 1
ATOM 757 C C . ALA A 1 92 ? -11.382 4.395 2.868 1.00 76.25 92 ALA A C 1
ATOM 759 O O . ALA A 1 92 ? -12.323 4.749 3.578 1.00 76.25 92 ALA A O 1
ATOM 760 N N . VAL A 1 93 ? -11.121 3.105 2.632 1.00 76.44 93 VAL A N 1
ATOM 761 C CA . VAL A 1 93 ? -11.912 2.005 3.206 1.00 76.44 93 VAL A CA 1
ATOM 762 C C . VAL A 1 93 ? -11.831 2.017 4.734 1.00 76.44 93 VAL A C 1
ATOM 764 O O . VAL A 1 93 ? -12.858 1.913 5.403 1.00 76.44 93 VAL A O 1
ATOM 767 N N . ASN A 1 94 ? -10.641 2.225 5.298 1.00 72.44 94 ASN A N 1
ATOM 768 C CA . ASN A 1 94 ? -10.452 2.314 6.746 1.00 72.44 94 ASN A CA 1
ATOM 769 C C . ASN A 1 94 ? -11.205 3.502 7.364 1.00 72.44 94 ASN A C 1
ATOM 771 O O . ASN A 1 94 ? -11.836 3.349 8.411 1.00 72.44 94 ASN A O 1
ATOM 775 N N . ILE A 1 95 ? -11.210 4.663 6.702 1.00 72.44 95 ILE A N 1
ATOM 776 C CA . ILE A 1 95 ? -11.997 5.832 7.124 1.00 72.44 95 ILE A CA 1
ATOM 777 C C . ILE A 1 95 ? -13.500 5.536 7.050 1.00 72.44 95 ILE A C 1
ATOM 779 O O . ILE A 1 95 ? -14.231 5.871 7.981 1.00 72.44 95 ILE A O 1
ATOM 783 N N . LEU A 1 96 ? -13.979 4.880 5.989 1.00 77.44 96 LEU A N 1
ATOM 784 C CA . LEU A 1 96 ? -15.390 4.498 5.866 1.00 77.44 96 LEU A CA 1
ATOM 785 C C . LEU A 1 96 ? -15.820 3.543 6.983 1.00 77.44 96 LEU A C 1
ATOM 787 O O . LEU A 1 96 ? -16.883 3.732 7.574 1.00 77.44 96 LEU A O 1
ATOM 791 N N . VAL A 1 97 ? -14.982 2.560 7.321 1.00 74.75 97 VAL A N 1
ATOM 792 C CA . VAL A 1 97 ? -15.234 1.659 8.453 1.00 74.75 97 VAL A CA 1
ATOM 793 C C . VAL A 1 97 ? -15.258 2.431 9.768 1.00 74.75 97 VAL A C 1
ATOM 795 O O . VAL A 1 97 ? -16.168 2.229 10.571 1.00 74.75 97 VAL A O 1
ATOM 798 N N . LEU A 1 98 ? -14.319 3.357 9.983 1.00 67.88 98 LEU A N 1
ATOM 799 C CA . LEU A 1 98 ? -14.309 4.216 11.166 1.00 67.88 98 LEU A CA 1
ATOM 800 C C . LEU A 1 98 ? -15.613 5.018 11.297 1.00 67.88 98 LEU A C 1
ATOM 802 O O . LEU A 1 98 ? -16.227 5.029 12.363 1.00 67.88 98 LEU A O 1
ATOM 806 N N . LEU A 1 99 ? -16.057 5.661 10.214 1.00 70.44 99 LEU A N 1
ATOM 807 C CA . LEU A 1 99 ? -17.294 6.441 10.186 1.00 70.44 99 LEU A CA 1
ATOM 808 C C . LEU A 1 99 ? -18.517 5.563 10.469 1.00 70.44 99 LEU A C 1
ATOM 810 O O . LEU A 1 99 ? -19.353 5.931 11.295 1.00 70.44 99 LEU A O 1
ATOM 814 N N . ALA A 1 100 ? -18.594 4.380 9.856 1.00 72.25 100 ALA A N 1
ATOM 815 C CA . ALA A 1 100 ? -19.666 3.423 10.114 1.00 72.25 100 ALA A CA 1
ATOM 816 C C . ALA A 1 100 ? -19.715 3.007 11.595 1.00 72.25 100 ALA A C 1
ATOM 818 O O . ALA A 1 100 ? -20.791 2.962 12.193 1.00 72.25 100 ALA A O 1
ATOM 819 N N . LEU A 1 101 ? -18.556 2.776 12.222 1.00 67.69 101 LEU A N 1
ATOM 820 C CA . LEU A 1 101 ? -18.466 2.445 13.648 1.00 67.69 101 LEU A CA 1
ATOM 821 C C . LEU A 1 101 ? -18.919 3.592 14.560 1.00 67.69 101 LEU A C 1
ATOM 823 O O . LEU A 1 101 ? -19.529 3.330 15.598 1.00 67.69 101 LEU A O 1
ATOM 827 N N . ILE A 1 102 ? -18.637 4.845 14.192 1.00 65.88 102 ILE A N 1
ATOM 828 C CA . ILE A 1 102 ? -19.103 6.023 14.937 1.00 65.88 102 ILE A CA 1
ATOM 829 C C . ILE A 1 102 ? -20.634 6.112 14.878 1.00 65.88 102 ILE A C 1
ATOM 831 O O . ILE A 1 102 ? -21.271 6.292 15.918 1.00 65.88 102 ILE A O 1
ATOM 835 N N . PHE A 1 103 ? -21.227 5.930 13.695 1.00 72.06 103 PHE A N 1
ATOM 836 C CA . PHE A 1 103 ? -22.680 5.987 13.502 1.00 72.06 103 PHE A CA 1
ATOM 837 C C . PHE A 1 103 ? -23.435 4.853 14.205 1.00 72.06 103 PHE A C 1
ATOM 839 O O . PHE A 1 103 ? -24.533 5.072 14.711 1.00 72.06 103 PHE A O 1
ATOM 846 N N . LEU A 1 104 ? -22.849 3.657 14.284 1.00 72.88 104 LEU A N 1
ATOM 847 C CA . LEU A 1 104 ? -23.479 2.487 14.907 1.00 72.88 104 LEU A CA 1
ATOM 848 C C . LEU A 1 104 ? -23.473 2.508 16.446 1.00 72.88 104 LEU A C 1
ATOM 850 O O . LEU A 1 104 ? -24.059 1.625 17.068 1.00 72.88 104 LEU A O 1
ATOM 854 N N . GLY A 1 105 ? -22.852 3.513 17.073 1.00 61.88 105 GLY A N 1
ATOM 855 C CA . GLY A 1 105 ? -22.781 3.631 18.526 1.00 61.88 105 GLY A CA 1
ATOM 856 C C . GLY A 1 105 ? -21.749 2.673 19.125 1.00 61.88 105 GLY A C 1
ATOM 857 O O . GLY A 1 105 ? -21.994 1.483 19.303 1.00 61.88 105 GLY A O 1
ATOM 858 N N . LEU A 1 106 ? -20.583 3.223 19.476 1.00 57.84 106 LEU A N 1
ATOM 859 C CA . LEU A 1 106 ? -19.419 2.499 19.998 1.00 57.84 106 LEU A CA 1
ATOM 860 C C . LEU A 1 106 ? -19.773 1.556 21.169 1.00 57.84 106 LEU A C 1
ATOM 862 O O . LEU A 1 106 ? -19.965 1.989 22.315 1.00 57.84 106 LEU A O 1
ATOM 866 N N . ASN A 1 107 ? -19.793 0.255 20.871 1.00 63.28 107 ASN A N 1
ATOM 867 C CA . ASN A 1 107 ? -19.776 -0.843 21.834 1.00 63.28 107 ASN A CA 1
ATOM 868 C C . ASN A 1 107 ? -18.363 -1.423 21.924 1.00 63.28 107 ASN A C 1
ATOM 870 O O . ASN A 1 107 ? -17.504 -1.099 21.108 1.00 63.28 107 ASN A O 1
ATOM 874 N N . PHE A 1 108 ? -18.115 -2.296 22.908 1.00 56.22 108 PHE A N 1
ATOM 875 C CA . PHE A 1 108 ? -16.803 -2.918 23.103 1.00 56.22 108 PHE A CA 1
ATOM 876 C C . PHE A 1 108 ? -16.254 -3.468 21.776 1.00 56.22 108 PHE A C 1
ATOM 878 O O . PHE A 1 108 ? -15.149 -3.101 21.406 1.00 56.22 108 PHE A O 1
ATOM 885 N N . VAL A 1 109 ? -17.080 -4.193 21.002 1.00 59.44 109 VAL A N 1
ATOM 886 C CA . VAL A 1 109 ? -16.805 -4.726 19.644 1.00 59.44 109 VAL A CA 1
ATOM 887 C C . VAL A 1 109 ? -16.195 -3.692 18.688 1.00 59.44 109 VAL A C 1
ATOM 889 O O . VAL A 1 109 ? -15.221 -3.987 17.998 1.00 59.44 109 VAL A O 1
ATOM 892 N N . SER A 1 110 ? -16.695 -2.459 18.701 1.00 62.62 110 SER A N 1
ATOM 893 C CA . SER A 1 110 ? -16.208 -1.371 17.853 1.00 62.62 110 SER A CA 1
ATOM 894 C C . SER A 1 110 ? -14.765 -0.961 18.178 1.00 62.62 110 SER A C 1
ATOM 896 O O . SER A 1 110 ? -14.051 -0.504 17.291 1.00 62.62 110 SER A O 1
ATOM 898 N N . PHE A 1 111 ? -14.303 -1.167 19.418 1.00 63.19 111 PHE A N 1
ATOM 899 C CA . PHE A 1 111 ? -12.922 -0.885 19.825 1.00 63.19 111 PHE A CA 1
ATOM 900 C C . PHE A 1 111 ? -11.922 -1.869 19.206 1.00 63.19 111 PHE A C 1
ATOM 902 O O . PHE A 1 111 ? -10.856 -1.461 18.759 1.00 63.19 111 PHE A O 1
ATOM 909 N N . GLY A 1 112 ? -12.268 -3.155 19.128 1.00 62.75 112 GLY A N 1
ATOM 910 C CA . GLY A 1 112 ? -11.400 -4.157 18.503 1.00 62.75 112 GLY A CA 1
ATOM 911 C C . GLY A 1 112 ? -11.257 -3.962 17.000 1.00 62.75 112 GLY A C 1
ATOM 912 O O . GLY A 1 112 ? -10.148 -4.026 16.473 1.00 62.75 112 GLY A O 1
ATOM 913 N N . VAL A 1 113 ? -12.368 -3.648 16.325 1.00 64.94 113 VAL A N 1
ATOM 914 C CA . VAL A 1 113 ? -12.347 -3.302 14.896 1.00 64.94 113 VAL A CA 1
ATOM 915 C C . VAL A 1 113 ? -11.514 -2.040 14.678 1.00 64.94 113 VAL A C 1
ATOM 917 O O . VAL A 1 113 ? -10.672 -2.020 13.788 1.00 64.94 113 VAL A O 1
ATOM 920 N N . PHE A 1 114 ? -11.664 -1.029 15.538 1.00 69.25 114 PHE A N 1
ATOM 921 C CA . PHE A 1 114 ? -10.850 0.182 15.483 1.00 69.25 114 PHE A CA 1
ATOM 922 C C . PHE A 1 114 ? -9.346 -0.107 15.614 1.00 69.25 114 PHE A C 1
ATOM 924 O O . PHE A 1 114 ? -8.568 0.329 14.770 1.00 69.25 114 PHE A O 1
ATOM 931 N N . VAL A 1 115 ? -8.931 -0.881 16.622 1.00 67.19 115 VAL A N 1
ATOM 932 C CA . VAL A 1 115 ? -7.513 -1.217 16.849 1.00 67.19 115 VAL A CA 1
ATOM 933 C C . VAL A 1 115 ? -6.929 -2.021 15.690 1.00 67.19 115 VAL A C 1
ATOM 935 O O . VAL A 1 115 ? -5.798 -1.761 15.284 1.00 67.19 115 VAL A O 1
ATOM 938 N N . GLY A 1 116 ? -7.675 -2.971 15.126 1.00 69.12 116 GLY A N 1
ATOM 939 C CA . GLY A 1 116 ? -7.165 -3.747 13.999 1.00 69.12 116 GLY A CA 1
ATOM 940 C C . GLY A 1 116 ? -7.132 -2.964 12.686 1.00 69.12 116 GLY A C 1
ATOM 941 O O . GLY A 1 116 ? -6.156 -3.080 11.952 1.00 69.12 116 GLY A O 1
ATOM 942 N N . VAL A 1 117 ? -8.100 -2.074 12.435 1.00 69.44 117 VAL A N 1
ATOM 943 C CA . VAL A 1 117 ? -8.010 -1.081 11.347 1.00 69.44 117 VAL A CA 1
ATOM 944 C C . VAL A 1 117 ? -6.749 -0.226 11.517 1.00 69.44 117 VAL A C 1
ATOM 946 O O . VAL A 1 117 ? -6.032 0.039 10.550 1.00 69.44 117 VAL A O 1
ATOM 949 N N . LEU A 1 118 ? -6.409 0.136 12.752 1.00 67.69 118 LEU A N 1
ATOM 950 C CA . LEU A 1 118 ? -5.218 0.923 13.046 1.00 67.69 118 LEU A CA 1
ATOM 951 C C . LEU A 1 118 ? -3.916 0.160 12.799 1.00 67.69 118 LEU A C 1
ATOM 953 O O . LEU A 1 118 ? -3.038 0.654 12.095 1.00 67.69 118 LEU A O 1
ATOM 957 N N . LEU A 1 119 ? -3.810 -1.061 13.326 1.00 64.81 119 LEU A N 1
ATOM 958 C CA . LEU A 1 119 ? -2.659 -1.936 13.104 1.00 64.81 119 LEU A CA 1
ATOM 959 C C . LEU A 1 119 ? -2.478 -2.240 11.617 1.00 64.81 119 LEU A C 1
ATOM 961 O O . LEU A 1 119 ? -1.357 -2.180 11.124 1.00 64.81 119 LEU A O 1
ATOM 965 N N . SER A 1 120 ? -3.568 -2.480 10.885 1.00 68.56 120 SER A N 1
ATOM 966 C CA . SER A 1 120 ? -3.518 -2.686 9.436 1.00 68.56 120 SER A CA 1
ATOM 967 C C . SER A 1 120 ? -2.986 -1.465 8.692 1.00 68.56 120 SER A C 1
ATOM 969 O O . SER A 1 120 ? -2.172 -1.609 7.786 1.00 68.56 120 SER A O 1
ATOM 971 N N . SER A 1 121 ? -3.384 -0.262 9.118 1.00 66.31 121 SER A N 1
ATOM 972 C CA . SER A 1 121 ? -2.926 0.996 8.526 1.00 66.31 121 SER A CA 1
ATOM 973 C C . SER A 1 121 ? -1.445 1.237 8.811 1.00 66.31 121 SER A C 1
ATOM 975 O O . SER A 1 121 ? -0.722 1.687 7.929 1.00 66.31 121 SER A O 1
ATOM 977 N N . ILE A 1 122 ? -0.970 0.890 10.013 1.00 65.00 122 ILE A N 1
ATOM 978 C CA . ILE A 1 122 ? 0.451 0.970 10.381 1.00 65.00 122 ILE A CA 1
ATOM 979 C C . ILE A 1 122 ? 1.272 -0.054 9.592 1.00 65.00 122 ILE A C 1
ATOM 981 O O . ILE A 1 122 ? 2.303 0.302 9.033 1.00 65.00 122 ILE A O 1
ATOM 985 N N . ILE A 1 123 ? 0.817 -1.307 9.502 1.00 66.88 123 ILE A N 1
ATOM 986 C CA . ILE A 1 123 ? 1.503 -2.356 8.733 1.00 66.88 123 ILE A CA 1
ATOM 987 C C . ILE A 1 123 ? 1.535 -1.988 7.247 1.00 66.88 123 ILE A C 1
ATOM 989 O O . ILE A 1 123 ? 2.576 -2.139 6.616 1.00 66.88 123 ILE A O 1
ATOM 993 N N . ALA A 1 124 ? 0.445 -1.445 6.698 1.00 64.31 124 ALA A N 1
ATOM 994 C CA . ALA A 1 124 ? 0.421 -0.910 5.339 1.00 64.31 124 ALA A CA 1
ATOM 995 C C . ALA A 1 124 ? 1.435 0.229 5.175 1.00 64.31 124 ALA A C 1
ATOM 997 O O . ALA A 1 124 ? 2.245 0.204 4.255 1.00 64.31 124 ALA A O 1
ATOM 998 N N . ALA A 1 125 ? 1.451 1.198 6.090 1.00 62.47 125 ALA A N 1
ATOM 999 C CA . ALA A 1 125 ? 2.399 2.306 6.035 1.00 62.47 125 ALA A CA 1
ATOM 1000 C C . ALA A 1 125 ? 3.866 1.841 6.125 1.00 62.47 125 ALA A C 1
ATOM 1002 O O . ALA A 1 125 ? 4.718 2.407 5.447 1.00 62.47 125 ALA A O 1
ATOM 1003 N N . LEU A 1 126 ? 4.159 0.806 6.922 1.00 62.59 126 LEU A N 1
ATOM 1004 C CA . LEU A 1 126 ? 5.499 0.225 7.057 1.00 62.59 126 LEU A CA 1
ATOM 1005 C C . LEU A 1 126 ? 5.903 -0.631 5.849 1.00 62.59 126 LEU A C 1
ATOM 1007 O O . LEU A 1 126 ? 7.047 -0.561 5.412 1.00 62.59 126 LEU A O 1
ATOM 1011 N N . ALA A 1 127 ? 4.985 -1.423 5.291 1.00 62.84 127 ALA A N 1
ATOM 1012 C CA . ALA A 1 127 ? 5.257 -2.262 4.123 1.00 62.84 127 ALA A CA 1
ATOM 1013 C C . ALA A 1 127 ? 5.513 -1.438 2.851 1.00 62.84 127 ALA A C 1
ATOM 1015 O O . ALA A 1 127 ? 6.265 -1.868 1.983 1.00 62.84 127 ALA A O 1
ATOM 1016 N N . TYR A 1 128 ? 4.912 -0.250 2.755 1.00 58.88 128 TYR A N 1
ATOM 1017 C CA . TYR A 1 128 ? 5.066 0.673 1.627 1.00 58.88 128 TYR A CA 1
ATOM 1018 C C . TYR A 1 128 ? 5.963 1.877 1.965 1.00 58.88 128 TYR A C 1
ATOM 1020 O O . TYR A 1 128 ? 5.832 2.942 1.358 1.00 58.88 128 TYR A O 1
ATOM 1028 N N . TYR A 1 129 ? 6.859 1.729 2.948 1.00 52.44 129 TYR A N 1
ATOM 1029 C CA . TYR A 1 129 ? 7.782 2.771 3.399 1.00 52.44 129 TYR A CA 1
ATOM 1030 C C . TYR A 1 129 ? 8.919 2.986 2.385 1.00 52.44 129 TYR A C 1
ATOM 1032 O O . TYR A 1 129 ? 10.078 2.675 2.642 1.00 52.44 129 TYR A O 1
ATOM 1040 N N . ASP A 1 130 ? 8.582 3.524 1.217 1.00 53.03 130 ASP A N 1
ATOM 1041 C CA . ASP A 1 130 ? 9.526 4.257 0.380 1.00 53.03 130 ASP A CA 1
ATOM 1042 C C . ASP A 1 130 ? 9.360 5.759 0.688 1.00 53.03 130 ASP A C 1
ATOM 1044 O O . ASP A 1 130 ? 8.262 6.212 1.026 1.00 53.03 130 ASP A O 1
ATOM 1048 N N . SER A 1 131 ? 10.452 6.526 0.641 1.00 50.75 131 SER A N 1
ATOM 1049 C CA . SER A 1 131 ? 10.684 7.834 1.313 1.00 50.75 131 SER A CA 1
ATOM 1050 C C . SER A 1 131 ? 9.623 8.953 1.164 1.00 50.75 131 SER A C 1
ATOM 1052 O O . SER A 1 131 ? 9.708 9.987 1.824 1.00 50.75 131 SER A O 1
ATOM 1054 N N . SER A 1 132 ? 8.589 8.759 0.350 1.00 49.78 132 SER A N 1
ATOM 1055 C CA . SER A 1 132 ? 7.528 9.723 0.041 1.00 49.78 132 SER A CA 1
ATOM 1056 C C . SER A 1 132 ? 6.269 9.633 0.928 1.00 49.78 132 SER A C 1
ATOM 1058 O O . SER A 1 132 ? 5.412 10.513 0.836 1.00 49.78 132 SER A O 1
ATOM 1060 N N . SER A 1 133 ? 6.153 8.655 1.838 1.00 54.38 133 SER A N 1
ATOM 1061 C CA . SER A 1 133 ? 4.934 8.446 2.656 1.00 54.38 133 SER A CA 1
ATOM 1062 C C . SER A 1 133 ? 4.973 8.968 4.106 1.00 54.38 133 SER A C 1
ATOM 1064 O O . SER A 1 133 ? 4.097 8.632 4.904 1.00 54.38 133 SER A O 1
ATOM 1066 N N . ILE A 1 134 ? 5.908 9.859 4.463 1.00 61.62 134 ILE A N 1
ATOM 1067 C CA . ILE A 1 134 ? 5.957 10.496 5.804 1.00 61.62 134 ILE A CA 1
ATOM 1068 C C . ILE A 1 134 ? 4.643 11.230 6.130 1.00 61.62 134 ILE A C 1
ATOM 1070 O O . ILE A 1 134 ? 4.146 11.170 7.252 1.00 61.62 134 ILE A O 1
ATOM 1074 N N . ILE A 1 135 ? 4.035 11.878 5.134 1.00 59.94 135 ILE A N 1
ATOM 1075 C CA . ILE A 1 135 ? 2.776 12.618 5.303 1.00 59.94 135 ILE A CA 1
ATOM 1076 C C . ILE A 1 135 ? 1.618 11.671 5.648 1.00 59.94 135 ILE A C 1
ATOM 1078 O O . ILE A 1 135 ? 0.811 11.985 6.520 1.00 59.94 135 ILE A O 1
ATOM 1082 N N . ALA A 1 136 ? 1.552 10.496 5.014 1.00 57.22 136 ALA A N 1
ATOM 1083 C CA . ALA A 1 136 ? 0.520 9.502 5.300 1.00 57.22 136 ALA A CA 1
ATOM 1084 C C . ALA A 1 136 ? 0.650 8.959 6.732 1.00 57.22 136 ALA A C 1
ATOM 1086 O O . ALA A 1 136 ? -0.351 8.840 7.436 1.00 57.22 136 ALA A O 1
ATOM 1087 N N . LEU A 1 137 ? 1.882 8.722 7.197 1.00 60.22 137 LEU A N 1
ATOM 1088 C CA . LEU A 1 137 ? 2.159 8.336 8.582 1.00 60.22 137 LEU A CA 1
ATOM 1089 C C . LEU A 1 137 ? 1.681 9.411 9.572 1.00 60.22 137 LEU A C 1
ATOM 1091 O O . LEU A 1 137 ? 0.994 9.090 10.538 1.00 60.22 137 LEU A O 1
ATOM 1095 N N . ILE A 1 138 ? 1.999 10.686 9.317 1.00 67.25 138 ILE A N 1
ATOM 1096 C CA . ILE A 1 138 ? 1.573 11.807 10.171 1.00 67.25 138 ILE A CA 1
ATOM 1097 C C . ILE A 1 138 ? 0.043 11.886 10.234 1.00 67.25 138 ILE A C 1
ATOM 1099 O O . ILE A 1 138 ? -0.509 12.007 11.324 1.00 67.25 138 ILE A O 1
ATOM 1103 N N . ILE A 1 139 ? -0.651 11.761 9.098 1.00 62.94 139 ILE A N 1
ATOM 1104 C CA . ILE A 1 139 ? -2.122 11.766 9.051 1.00 62.94 139 ILE A CA 1
ATOM 1105 C C . ILE A 1 139 ? -2.699 10.604 9.874 1.00 62.94 139 ILE A C 1
ATOM 1107 O O . ILE A 1 139 ? -3.617 10.816 10.664 1.00 62.94 139 ILE A O 1
ATOM 1111 N N . VAL A 1 140 ? -2.142 9.395 9.749 1.00 61.47 140 VAL A N 1
ATOM 1112 C CA . VAL A 1 140 ? -2.571 8.226 10.539 1.00 61.47 140 VAL A CA 1
ATOM 1113 C C . VAL A 1 140 ? -2.344 8.452 12.037 1.00 61.47 140 VAL A C 1
ATOM 1115 O O . VAL A 1 140 ? -3.222 8.130 12.837 1.00 61.47 140 VAL A O 1
ATOM 1118 N N . ILE A 1 141 ? -1.215 9.050 12.431 1.00 68.00 141 ILE A N 1
ATOM 1119 C CA . ILE A 1 141 ? -0.928 9.393 13.833 1.00 68.00 141 ILE A CA 1
ATOM 1120 C C . ILE A 1 141 ? -1.916 10.445 14.359 1.00 68.00 141 ILE A C 1
ATOM 1122 O O . ILE A 1 141 ? -2.419 10.301 15.471 1.00 68.00 141 ILE A O 1
ATOM 1126 N N . VAL A 1 142 ? -2.234 11.482 13.579 1.00 71.06 142 VAL A N 1
ATOM 1127 C CA . VAL A 1 142 ? -3.207 12.513 13.982 1.00 71.06 142 VAL A CA 1
ATOM 1128 C C . VAL A 1 142 ? -4.598 11.906 14.162 1.00 71.06 142 VAL A C 1
ATOM 1130 O O . VAL A 1 142 ? -5.207 12.093 15.216 1.00 71.06 142 VAL A O 1
ATOM 1133 N N . LEU A 1 143 ? -5.064 11.107 13.197 1.00 63.97 143 LEU A N 1
ATOM 1134 C CA . LEU A 1 143 ? -6.343 10.395 13.294 1.00 63.97 143 LEU A CA 1
ATOM 1135 C C . LEU A 1 143 ? -6.378 9.449 14.502 1.00 63.97 143 LEU A C 1
ATOM 1137 O O . LEU A 1 143 ? -7.408 9.316 15.164 1.00 63.97 143 LEU A O 1
ATOM 1141 N N . PHE A 1 144 ? -5.247 8.820 14.833 1.00 64.19 144 PHE A N 1
ATOM 1142 C CA . PHE A 1 144 ? -5.117 7.989 16.026 1.00 64.19 144 PHE A CA 1
ATOM 1143 C C . PHE A 1 144 ? -5.285 8.795 17.317 1.00 64.19 144 PHE A C 1
ATOM 1145 O O . PHE A 1 144 ? -6.052 8.392 18.195 1.00 64.19 144 PHE A O 1
ATOM 1152 N N . VAL A 1 145 ? -4.618 9.946 17.430 1.00 68.44 145 VAL A N 1
ATOM 1153 C CA . VAL A 1 145 ? -4.735 10.829 18.599 1.00 68.44 145 VAL A CA 1
ATOM 1154 C C . VAL A 1 145 ? -6.167 11.346 18.748 1.00 68.44 145 VAL A C 1
ATOM 1156 O O . VAL A 1 145 ? -6.727 11.276 19.844 1.00 68.44 145 VAL A O 1
ATOM 1159 N N . GLU A 1 146 ? -6.800 11.798 17.663 1.00 65.06 146 GLU A N 1
ATOM 1160 C CA . GLU A 1 146 ? -8.195 12.255 17.688 1.00 65.06 146 GLU A CA 1
ATOM 1161 C C . GLU A 1 146 ? -9.155 11.154 18.137 1.00 65.06 146 GLU A C 1
ATOM 1163 O O . GLU A 1 146 ? -10.007 11.379 19.003 1.00 65.06 146 GLU A O 1
ATOM 1168 N N . ALA A 1 147 ? -8.995 9.942 17.609 1.00 59.44 147 ALA A N 1
ATOM 1169 C CA . ALA A 1 147 ? -9.822 8.813 17.999 1.00 59.44 147 ALA A CA 1
ATOM 1170 C C . ALA A 1 147 ? -9.640 8.448 19.482 1.00 59.44 147 ALA A C 1
ATOM 1172 O O . ALA A 1 147 ? -10.635 8.217 20.174 1.00 59.44 147 ALA A O 1
ATOM 1173 N N . ILE A 1 148 ? -8.410 8.470 20.012 1.00 65.38 148 ILE A N 1
ATOM 1174 C CA . ILE A 1 148 ? -8.157 8.283 21.451 1.00 65.38 148 ILE A CA 1
ATOM 1175 C C . ILE A 1 148 ? -8.863 9.365 22.275 1.00 65.38 148 ILE A C 1
ATOM 1177 O O . ILE A 1 148 ? -9.497 9.047 23.287 1.00 65.38 148 ILE A O 1
ATOM 1181 N N . ILE A 1 149 ? -8.797 10.632 21.858 1.00 66.81 149 ILE A N 1
ATOM 1182 C CA . ILE A 1 149 ? -9.449 11.745 22.563 1.00 66.81 149 ILE A CA 1
ATOM 1183 C C . ILE A 1 149 ? -10.971 11.553 22.581 1.00 66.81 149 ILE A C 1
ATOM 1185 O O . ILE A 1 149 ? -11.594 11.645 23.645 1.00 66.81 149 ILE A O 1
ATOM 1189 N N . LEU A 1 150 ? -11.578 11.242 21.432 1.00 63.59 150 LEU A N 1
ATOM 1190 C CA . LEU A 1 150 ? -13.019 11.001 21.312 1.00 63.59 150 LEU A CA 1
ATOM 1191 C C . LEU A 1 150 ? -13.470 9.803 22.157 1.00 63.59 150 LEU A C 1
ATOM 1193 O O . LEU A 1 150 ? -14.483 9.888 22.860 1.00 63.59 150 LEU A O 1
ATOM 1197 N N . LEU A 1 151 ? -12.693 8.717 22.160 1.00 59.75 151 LEU A N 1
ATOM 1198 C CA . LEU A 1 151 ? -12.948 7.536 22.987 1.00 59.75 151 LEU A CA 1
ATOM 1199 C C . LEU A 1 151 ? -12.880 7.869 24.478 1.00 59.75 151 LEU A C 1
ATOM 1201 O O . LEU A 1 151 ? -13.806 7.551 25.228 1.00 59.75 151 LEU A O 1
ATOM 1205 N N . THR A 1 152 ? -11.830 8.569 24.905 1.00 67.12 152 THR A N 1
ATOM 1206 C CA . THR A 1 152 ? -11.633 8.960 26.308 1.00 67.12 152 THR A CA 1
ATOM 1207 C C . THR A 1 152 ? -12.778 9.855 26.787 1.00 67.12 152 THR A C 1
ATOM 1209 O O . THR A 1 152 ? -13.320 9.664 27.880 1.00 67.12 152 THR A O 1
ATOM 1212 N N . LYS A 1 153 ? -13.226 10.790 25.941 1.00 68.06 153 LYS A N 1
ATOM 1213 C CA . LYS A 1 153 ? -14.369 11.667 26.226 1.00 68.06 153 LYS A CA 1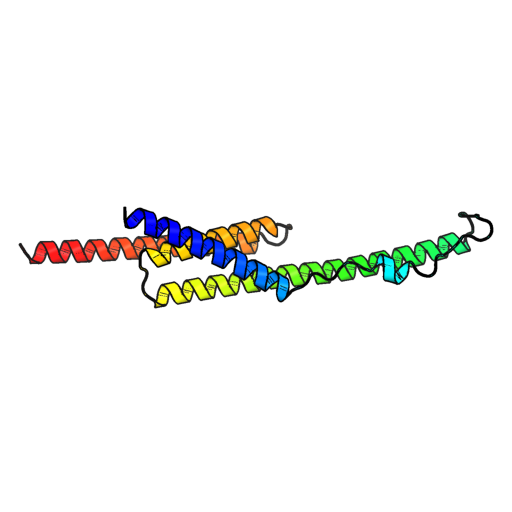
ATOM 1214 C C . LYS A 1 153 ? -15.681 10.882 26.342 1.00 68.06 153 LYS A C 1
ATOM 1216 O O . LYS A 1 153 ? -16.460 11.140 27.261 1.00 68.06 153 LYS A O 1
ATOM 1221 N N . SER A 1 154 ? -15.908 9.905 25.462 1.00 62.69 154 SER A N 1
ATOM 1222 C CA . SER A 1 154 ? -17.108 9.055 25.471 1.00 62.69 154 SER A CA 1
ATOM 1223 C C . SER A 1 154 ? -17.202 8.184 26.732 1.00 62.69 154 SER A C 1
ATOM 1225 O O . SER A 1 154 ? -18.249 8.140 27.388 1.00 62.69 154 SER A O 1
ATOM 1227 N N . ILE A 1 155 ? -16.092 7.558 27.139 1.00 68.88 155 ILE A N 1
ATOM 1228 C CA . ILE A 1 155 ? -16.022 6.715 28.345 1.00 68.88 155 ILE A CA 1
ATOM 1229 C C . ILE A 1 155 ? -16.290 7.545 29.608 1.00 68.88 155 ILE A C 1
ATOM 1231 O O . ILE A 1 155 ? -17.120 7.166 30.441 1.00 68.88 155 ILE A O 1
ATOM 1235 N N . ASN A 1 156 ? -15.651 8.712 29.724 1.00 70.12 156 ASN A N 1
ATOM 1236 C CA . ASN A 1 156 ? -15.836 9.607 30.868 1.00 70.12 156 ASN A CA 1
ATOM 1237 C C . ASN A 1 156 ? -17.271 10.155 30.956 1.00 70.12 156 ASN A C 1
ATOM 1239 O O . ASN A 1 156 ? -17.816 10.298 32.054 1.00 70.12 156 ASN A O 1
ATOM 1243 N N . GLY A 1 157 ? -17.915 10.410 29.811 1.00 68.94 157 GLY A N 1
ATOM 1244 C CA . GLY A 1 157 ? -19.318 10.820 29.744 1.00 68.94 157 GLY A CA 1
ATOM 1245 C C . GLY A 1 157 ? -20.269 9.766 30.317 1.00 68.94 157 GLY A C 1
ATOM 1246 O O . GLY A 1 157 ? -21.080 10.085 31.191 1.00 68.94 157 GLY A O 1
ATOM 1247 N N . LYS A 1 158 ? -20.128 8.499 29.899 1.00 69.31 158 LYS A N 1
ATOM 1248 C CA . LYS A 1 158 ? -20.976 7.393 30.386 1.00 69.31 158 LYS A CA 1
ATOM 1249 C C . LYS A 1 158 ? -20.843 7.185 31.901 1.00 69.31 158 LYS A C 1
ATOM 1251 O O . LYS A 1 158 ? -21.859 7.077 32.588 1.00 69.31 158 LYS A O 1
ATOM 1256 N N . GLN A 1 159 ? -19.624 7.233 32.452 1.00 72.50 159 GLN A N 1
ATOM 1257 C CA . GLN A 1 159 ? -19.419 7.093 33.903 1.00 72.50 159 GLN A CA 1
ATOM 1258 C C . GLN A 1 159 ? -20.062 8.224 34.720 1.00 72.50 159 GLN A C 1
ATOM 1260 O O . GLN A 1 159 ? -20.559 7.992 35.826 1.00 72.50 159 GLN A O 1
ATOM 1265 N N . LYS A 1 160 ? -20.067 9.456 34.199 1.00 74.00 160 LYS A N 1
ATOM 1266 C CA . LYS A 1 160 ? -20.659 10.610 34.891 1.00 74.00 160 LYS A CA 1
ATOM 1267 C C . LYS A 1 160 ? -22.182 10.482 35.002 1.00 74.00 160 LYS A C 1
ATOM 1269 O O . LYS A 1 160 ? -22.736 10.761 36.065 1.00 74.00 160 LYS A O 1
ATOM 1274 N N . VAL A 1 161 ? -22.844 10.005 33.946 1.00 75.12 161 VAL A N 1
ATOM 1275 C CA . VAL A 1 161 ? -24.298 9.756 33.934 1.00 75.12 161 VAL A CA 1
ATOM 1276 C C . VAL A 1 161 ? -24.676 8.646 34.918 1.00 75.12 161 VAL A C 1
ATOM 1278 O O . VAL A 1 161 ? -25.635 8.789 35.675 1.00 75.12 161 VAL A O 1
ATOM 1281 N N . GLU A 1 162 ? -23.888 7.572 34.985 1.00 78.62 162 GLU A N 1
ATOM 1282 C CA . GLU A 1 162 ? -24.149 6.462 35.907 1.00 78.62 162 GLU A CA 1
ATOM 1283 C C . GLU A 1 162 ? -24.012 6.884 37.382 1.00 78.62 162 GLU A C 1
ATOM 1285 O O . GLU A 1 162 ? -24.853 6.536 38.218 1.00 78.62 162 GLU A O 1
ATOM 1290 N N . LYS A 1 163 ? -23.004 7.708 37.706 1.00 77.00 163 LYS A N 1
ATOM 1291 C CA . LYS A 1 163 ? -22.835 8.283 39.053 1.00 77.00 163 LYS A CA 1
ATOM 1292 C C . LYS A 1 163 ? -23.995 9.208 39.439 1.00 77.00 163 LYS A C 1
ATOM 1294 O O . LYS A 1 163 ? -24.464 9.137 40.575 1.00 77.00 163 LYS A O 1
ATOM 1299 N N . LEU A 1 164 ? -24.486 10.037 38.514 1.00 80.94 164 LEU A N 1
ATOM 1300 C CA . LEU A 1 164 ? -25.638 10.918 38.754 1.00 80.94 164 LEU A CA 1
ATOM 1301 C C . LEU A 1 164 ? -26.927 10.122 39.007 1.00 80.94 164 LEU A C 1
ATOM 1303 O O . LEU A 1 164 ? -27.652 10.423 39.955 1.00 80.94 164 LEU A O 1
ATOM 1307 N N . ASN A 1 165 ? -27.172 9.059 38.237 1.00 82.12 165 ASN A N 1
ATOM 1308 C CA . ASN A 1 165 ? -28.328 8.186 38.448 1.00 82.12 165 ASN A CA 1
ATOM 1309 C C . ASN A 1 165 ? -28.264 7.423 39.779 1.00 82.12 165 ASN A C 1
ATOM 1311 O O . ASN A 1 165 ? -29.292 7.277 40.437 1.00 82.12 165 ASN A O 1
ATOM 1315 N N . LYS A 1 166 ? -27.077 6.982 40.223 1.00 81.25 166 LYS A N 1
ATOM 1316 C CA . LYS A 1 166 ? -26.914 6.383 41.562 1.00 81.25 166 LYS A CA 1
ATOM 1317 C C . LYS A 1 166 ? -27.168 7.387 42.687 1.00 81.25 166 LYS A C 1
ATOM 1319 O O . LYS A 1 166 ? -27.752 7.006 43.695 1.00 81.25 166 LYS A O 1
ATOM 1324 N N . LYS A 1 167 ? -26.772 8.655 42.518 1.00 83.06 167 LYS A N 1
ATOM 1325 C CA . LYS A 1 167 ? -27.009 9.710 43.517 1.00 83.06 167 LYS A CA 1
ATOM 1326 C C . LYS A 1 167 ? -28.492 10.076 43.647 1.00 83.06 167 LYS A C 1
ATOM 1328 O O . LYS A 1 167 ? -28.917 10.375 44.746 1.00 83.06 167 LYS A O 1
ATOM 1333 N N . LYS A 1 168 ? -29.274 10.016 42.562 1.00 82.62 168 LYS A N 1
ATOM 1334 C CA . LYS A 1 168 ? -30.718 10.333 42.565 1.00 82.62 168 LYS A CA 1
ATOM 1335 C C . LYS A 1 168 ? -31.603 9.234 43.184 1.00 82.62 168 LYS A C 1
ATOM 1337 O O . LYS A 1 168 ? -32.780 9.469 43.414 1.00 82.62 168 LYS A O 1
ATOM 1342 N N . ARG A 1 169 ? -31.061 8.026 43.388 1.00 81.94 169 ARG A N 1
ATOM 1343 C CA . ARG A 1 169 ? -31.766 6.871 43.982 1.00 81.94 169 ARG A CA 1
ATOM 1344 C C . ARG A 1 169 ? -31.532 6.711 45.492 1.00 81.94 169 ARG A C 1
ATOM 1346 O O . ARG A 1 169 ? -32.092 5.788 46.073 1.00 81.94 169 ARG A O 1
ATOM 1353 N N . ARG A 1 170 ? -30.671 7.536 46.087 1.00 71.0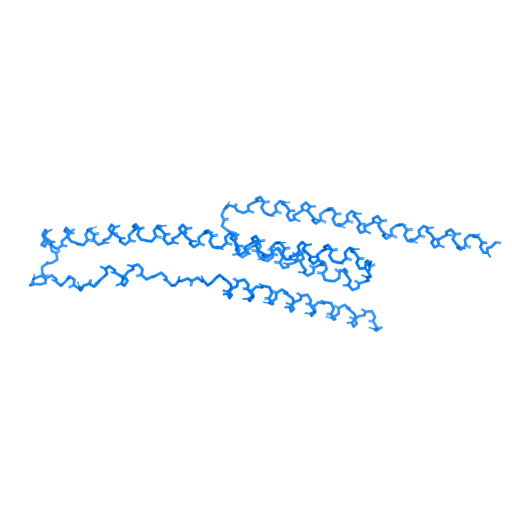0 170 ARG A N 1
ATOM 1354 C CA . ARG A 1 170 ? -30.465 7.636 47.536 1.00 71.00 170 ARG A CA 1
ATOM 1355 C C . ARG A 1 170 ? -31.129 8.907 48.029 1.00 71.00 170 ARG A C 1
ATOM 1357 O O . ARG A 1 170 ? -31.630 8.866 49.166 1.00 71.00 170 ARG A O 1
#

Foldseek 3Di:
DVVVVLLVVLLVVLVVVLVVLVVVLCVVQPLDPLCLCVVLCPPPPCPDVNPCPPPVNVVSVVVSVVSSVVSVVVSVVVNVVSLVVSLVSLVVVLVVLLVVCVVVDDDPSSVSNNVSSLVSNVVSCVVPPDPPCPVVVVVSVVVVVVVVVVVVVVVVVVVVVVVVVVVVVD

pLDDT: mean 72.09, std 10.34, range [49.78, 93.75]

Secondary structure (DSSP, 8-state):
-HHHHHHHHHHHHHHHHHHHHHHHHHHHS------HHHHHS-S--PPGGG-TT-HHHHHHHHHHHHHHHHHHHHHHHHHHHHHHHHHHHHHHHHHHHHHHHHHT---HHHHHHHHHHHHHHHHHHHHT-STT-HHHHHHHHHHHHHHHHHHHHHHHHHHHHHHHHHHHT-

Sequence (170 aa):
MERFMNYIFMVLIAGFFTAIVFYAAHVFFPVDNNNCWDKYSTPSITPKDNNYDDPAYVAKQNEIQKKVNTCNEAYDITRKSQERYKLILIGAVNILVLLALIFLGLNFVSFGVFVGVLLSSIIAALAYYDSSSIIALIIVIVLFVEAIILLTKSINGKQKVEKLNKKKRR